Protein AF-A0A0U2LWW2-F1 (afdb_monomer)

Structure (mmCIF, N/CA/C/O backbone):
data_AF-A0A0U2LWW2-F1
#
_entry.id   AF-A0A0U2LWW2-F1
#
loop_
_atom_site.group_PDB
_atom_site.id
_atom_site.type_symbol
_atom_site.label_atom_id
_atom_site.label_alt_id
_atom_site.label_comp_id
_atom_site.label_asym_id
_atom_site.label_entity_id
_atom_site.label_seq_id
_atom_site.pdbx_PDB_ins_code
_atom_site.Cartn_x
_atom_site.Cartn_y
_atom_site.Cartn_z
_atom_site.occupancy
_atom_site.B_iso_or_equiv
_atom_site.auth_seq_id
_atom_site.auth_comp_id
_atom_site.auth_asym_id
_atom_site.auth_atom_id
_atom_site.pdbx_PDB_model_num
ATOM 1 N N . MET A 1 1 ? -57.820 -11.001 51.192 1.00 43.28 1 MET A N 1
ATOM 2 C CA . MET A 1 1 ? -57.832 -10.960 49.710 1.00 43.28 1 MET A CA 1
ATOM 3 C C . MET A 1 1 ? -56.571 -10.245 49.237 1.00 43.28 1 MET A C 1
ATOM 5 O O . MET A 1 1 ? -56.347 -9.109 49.632 1.00 43.28 1 MET A O 1
ATOM 9 N N . LYS A 1 2 ? -55.674 -10.959 48.542 1.00 41.69 2 LYS A N 1
ATOM 10 C CA . LYS A 1 2 ? -54.300 -10.518 48.239 1.00 41.69 2 LYS A CA 1
ATOM 11 C C . LYS A 1 2 ? -54.237 -9.691 46.946 1.00 41.69 2 LYS A C 1
ATOM 13 O O . LYS A 1 2 ? -54.922 -9.988 45.972 1.00 41.69 2 LYS A O 1
ATOM 18 N N . LYS A 1 3 ? -53.399 -8.653 47.000 1.00 42.12 3 LYS A N 1
ATOM 19 C CA . LYS A 1 3 ? -53.146 -7.600 46.007 1.00 42.12 3 LYS A CA 1
ATOM 20 C C . LYS A 1 3 ? -52.800 -8.167 44.619 1.00 42.12 3 LYS A C 1
ATOM 22 O O . LYS A 1 3 ? -51.824 -8.897 44.482 1.00 42.12 3 LYS A O 1
ATOM 27 N N . LYS A 1 4 ? -53.563 -7.776 43.592 1.00 50.44 4 LYS A N 1
ATOM 28 C CA . LYS A 1 4 ? -53.252 -7.974 42.164 1.00 50.44 4 LYS A CA 1
ATOM 29 C C . LYS A 1 4 ? -52.768 -6.652 41.556 1.00 50.44 4 LYS A C 1
ATOM 31 O O . LYS A 1 4 ? -53.529 -5.978 40.879 1.00 50.44 4 LYS A O 1
ATOM 36 N N . THR A 1 5 ? -51.524 -6.262 41.812 1.00 51.91 5 THR A N 1
ATOM 37 C CA . THR A 1 5 ? -50.914 -5.066 41.183 1.00 51.91 5 THR A CA 1
ATOM 38 C C . THR A 1 5 ? -49.432 -5.255 40.839 1.00 51.91 5 THR A C 1
ATOM 40 O O . THR A 1 5 ? -48.720 -4.289 40.604 1.00 51.91 5 THR A O 1
ATOM 43 N N . GLY A 1 6 ? -48.948 -6.501 40.782 1.00 50.78 6 GLY A N 1
ATOM 44 C CA . GLY A 1 6 ? -47.520 -6.793 40.592 1.00 50.78 6 GLY A CA 1
ATOM 45 C C . GLY A 1 6 ? -47.066 -7.097 39.162 1.00 50.78 6 GLY A C 1
ATOM 46 O O . GLY A 1 6 ? -45.867 -7.176 38.939 1.00 50.78 6 GLY A O 1
ATOM 47 N N . PHE A 1 7 ? -47.973 -7.294 38.198 1.00 45.06 7 PHE A N 1
ATOM 48 C CA . PHE A 1 7 ? -47.578 -7.845 36.889 1.00 45.06 7 PHE A CA 1
ATOM 49 C C . PHE A 1 7 ? -47.480 -6.809 35.760 1.00 45.06 7 PHE A C 1
ATOM 51 O O . PHE A 1 7 ? -46.688 -6.986 34.843 1.00 45.06 7 PHE A O 1
ATOM 58 N N . LEU A 1 8 ? -48.213 -5.689 35.837 1.00 46.09 8 LEU A N 1
ATOM 59 C CA . LEU A 1 8 ? -48.190 -4.682 34.766 1.00 46.09 8 LEU A CA 1
ATOM 60 C C . LEU A 1 8 ? -46.949 -3.770 34.807 1.00 46.09 8 LEU A C 1
ATOM 62 O O . LEU A 1 8 ? -46.517 -3.277 33.770 1.00 46.09 8 LEU A O 1
ATOM 66 N N . ALA A 1 9 ? -46.349 -3.566 35.983 1.00 49.31 9 ALA A N 1
ATOM 67 C CA . ALA A 1 9 ? -45.190 -2.683 36.138 1.00 49.31 9 ALA A CA 1
ATOM 68 C C . ALA A 1 9 ? -43.879 -3.300 35.609 1.00 49.31 9 ALA A C 1
ATOM 70 O O . ALA A 1 9 ? -42.976 -2.573 35.204 1.00 49.31 9 ALA A O 1
ATOM 71 N N . VAL A 1 10 ? -43.778 -4.633 35.562 1.00 47.62 10 VAL A N 1
ATOM 72 C CA . VAL A 1 10 ? -42.552 -5.339 35.146 1.00 47.62 10 VAL A CA 1
ATOM 73 C C . VAL A 1 10 ? -42.389 -5.343 33.619 1.00 47.62 10 VAL A C 1
ATOM 75 O O . VAL A 1 10 ? -41.274 -5.210 33.119 1.00 47.62 10 VAL A O 1
ATOM 78 N N . CYS A 1 11 ? -43.488 -5.401 32.858 1.00 47.75 11 CYS A N 1
ATOM 79 C CA . CYS A 1 11 ? -43.426 -5.381 31.393 1.00 47.75 11 CYS A CA 1
ATOM 80 C C . CYS A 1 11 ? -43.050 -4.002 30.826 1.00 47.75 11 CYS A C 1
ATOM 82 O O . CYS A 1 11 ? -42.337 -3.933 29.829 1.00 47.75 11 CYS A O 1
ATOM 84 N N . VAL A 1 12 ? -43.460 -2.903 31.471 1.00 51.16 12 VAL A N 1
ATOM 85 C CA . VAL A 1 12 ? -43.119 -1.546 31.002 1.00 51.16 12 VAL A CA 1
ATOM 86 C C . VAL A 1 12 ? -41.634 -1.237 31.229 1.00 51.16 12 VAL A C 1
ATOM 88 O O . VAL A 1 12 ? -41.000 -0.630 30.372 1.00 51.16 12 VAL A O 1
ATOM 91 N N . ILE A 1 13 ? -41.034 -1.732 32.317 1.00 49.94 13 ILE A N 1
ATOM 92 C CA . ILE A 1 13 ? -39.602 -1.528 32.598 1.00 49.94 13 ILE A CA 1
ATOM 93 C C . ILE A 1 13 ? -38.716 -2.299 31.601 1.00 49.94 13 ILE A C 1
ATOM 95 O O . ILE A 1 13 ? -37.701 -1.769 31.151 1.00 49.94 13 ILE A O 1
ATOM 99 N N . LEU A 1 14 ? -39.118 -3.500 31.171 1.00 47.72 14 LEU A N 1
ATOM 100 C CA . LEU A 1 14 ? -38.361 -4.271 30.172 1.00 47.72 14 LEU A CA 1
ATOM 101 C C . LEU A 1 14 ? -38.426 -3.666 28.760 1.00 47.72 14 LEU A C 1
ATOM 103 O O . LEU A 1 14 ? -37.453 -3.764 28.014 1.00 47.72 14 LEU A O 1
ATOM 107 N N . ILE A 1 15 ? -39.518 -2.982 28.404 1.00 49.38 15 ILE A N 1
ATOM 108 C CA . ILE A 1 15 ? -39.627 -2.284 27.111 1.00 49.38 15 ILE A CA 1
ATOM 109 C C . ILE A 1 15 ? -38.753 -1.016 27.094 1.00 49.38 15 ILE A C 1
ATOM 111 O O . ILE A 1 15 ? -38.144 -0.709 26.071 1.00 49.38 15 ILE A O 1
ATOM 115 N N . VAL A 1 16 ? -38.604 -0.324 28.231 1.00 46.88 16 VAL A N 1
ATOM 116 C CA . VAL A 1 16 ? -37.739 0.868 28.333 1.00 46.88 16 VAL A CA 1
ATOM 117 C C . VAL A 1 16 ? -36.247 0.497 28.336 1.00 46.88 16 VAL A C 1
ATOM 119 O O . VAL A 1 16 ? -35.450 1.196 27.713 1.00 46.88 16 VAL A O 1
ATOM 122 N N . ILE A 1 17 ? -35.858 -0.634 28.938 1.00 45.97 17 ILE A N 1
ATOM 123 C CA . ILE A 1 17 ? -34.469 -1.140 28.883 1.00 45.97 17 ILE A CA 1
ATOM 124 C C . ILE A 1 17 ? -34.134 -1.713 27.491 1.00 45.97 17 ILE A C 1
ATOM 126 O O . ILE A 1 17 ? -33.003 -1.594 27.021 1.00 45.97 17 ILE A O 1
ATOM 130 N N . GLY A 1 18 ? -35.120 -2.270 26.777 1.00 38.09 18 GLY A N 1
ATOM 131 C CA . GLY A 1 18 ? -34.948 -2.725 25.392 1.00 38.09 18 GLY A CA 1
ATOM 132 C C . GLY A 1 18 ? -34.710 -1.592 24.384 1.00 38.09 18 GLY A C 1
ATOM 133 O O . GLY A 1 18 ? -34.158 -1.833 23.313 1.00 38.09 18 GLY A O 1
ATOM 134 N N . TRP A 1 19 ? -35.081 -0.352 24.718 1.00 40.22 19 TRP A N 1
ATOM 135 C CA . TRP A 1 19 ? -34.882 0.819 23.854 1.00 40.22 19 TRP A CA 1
ATOM 136 C C . TRP A 1 19 ? -33.569 1.569 24.099 1.00 40.22 19 TRP A C 1
ATOM 138 O O . TRP A 1 19 ? -33.139 2.320 23.225 1.00 40.22 19 TRP A O 1
ATOM 148 N N . THR A 1 20 ? -32.878 1.350 25.220 1.00 42.56 20 THR A N 1
ATOM 149 C CA . THR A 1 20 ? -31.530 1.912 25.433 1.00 42.56 20 THR A CA 1
ATOM 150 C C . THR A 1 20 ? -30.414 1.058 24.830 1.00 42.56 20 THR A C 1
ATOM 152 O O . THR A 1 20 ? -29.317 1.568 24.623 1.00 42.56 20 THR A O 1
ATOM 155 N N . PHE A 1 21 ? -30.706 -0.174 24.398 1.00 42.06 21 PHE A N 1
ATOM 156 C CA . PHE A 1 21 ? -29.863 -0.940 23.465 1.00 42.06 21 PHE A CA 1
ATOM 157 C C . PHE A 1 21 ? -30.227 -0.682 21.997 1.00 42.06 21 PHE A C 1
ATOM 159 O O . PHE A 1 21 ? -30.047 -1.534 21.124 1.00 42.06 21 PHE A O 1
ATOM 166 N N . ARG A 1 22 ? -30.709 0.531 21.698 1.00 38.75 22 ARG A N 1
ATOM 167 C CA . ARG A 1 22 ? -30.740 1.061 20.338 1.00 38.75 22 ARG A CA 1
ATOM 168 C C . ARG A 1 22 ? -29.298 1.164 19.861 1.00 38.75 22 ARG A C 1
ATOM 170 O O . ARG A 1 22 ? -28.588 2.102 20.207 1.00 38.75 22 ARG A O 1
ATOM 177 N N . THR A 1 23 ? -28.895 0.119 19.142 1.00 42.91 23 THR A N 1
ATOM 178 C CA . THR A 1 23 ? -27.765 0.020 18.221 1.00 42.91 23 THR A CA 1
ATOM 179 C C . THR A 1 23 ? -27.015 1.336 18.121 1.00 42.91 23 THR A C 1
ATOM 181 O O . THR A 1 23 ? -27.438 2.248 17.405 1.00 42.91 23 THR A O 1
ATOM 184 N N . LYS A 1 24 ? -25.907 1.423 18.862 1.00 35.19 24 LYS A N 1
ATOM 185 C CA . LYS A 1 24 ? -24.819 2.342 18.557 1.00 35.19 24 LYS A CA 1
ATOM 186 C C . LYS A 1 24 ? -24.507 2.077 17.088 1.00 35.19 24 LYS A C 1
ATOM 188 O O . LYS A 1 24 ? -23.917 1.052 16.762 1.00 35.19 24 LYS A O 1
ATOM 193 N N . GLY A 1 25 ? -25.059 2.906 16.201 1.00 35.84 25 GLY A N 1
ATOM 194 C CA . GLY A 1 25 ? -24.723 2.860 14.791 1.00 35.84 25 GLY A CA 1
ATOM 195 C C . GLY A 1 25 ? -23.211 2.919 14.743 1.00 35.84 25 GLY A C 1
ATOM 196 O O . GLY A 1 25 ? -22.624 3.751 15.439 1.00 35.84 25 GLY A O 1
ATOM 197 N N . ASN A 1 26 ? -22.602 1.969 14.039 1.00 39.50 26 ASN A N 1
ATOM 198 C CA . ASN A 1 26 ? -21.169 1.926 13.819 1.00 39.50 26 ASN A CA 1
ATOM 199 C C . ASN A 1 26 ? -20.780 3.217 13.091 1.00 39.50 26 ASN A C 1
ATOM 201 O O . ASN A 1 26 ? -20.713 3.254 11.866 1.00 39.50 26 ASN A O 1
ATOM 205 N N . ASN A 1 27 ? -20.578 4.298 13.841 1.00 39.31 27 ASN A N 1
ATOM 206 C CA . ASN A 1 27 ? -19.748 5.396 13.407 1.00 39.31 27 ASN A CA 1
ATOM 207 C C . ASN A 1 27 ? -18.368 4.760 13.312 1.00 39.31 27 ASN A C 1
ATOM 209 O O . ASN A 1 27 ? -17.705 4.542 14.322 1.00 39.31 27 ASN A O 1
ATOM 213 N N . VAL A 1 28 ? -18.017 4.330 12.101 1.00 50.56 28 VAL A N 1
ATOM 214 C CA . VAL A 1 28 ? -16.639 4.040 11.728 1.00 50.56 28 VAL A CA 1
ATOM 215 C C . VAL A 1 28 ? -15.901 5.331 12.041 1.00 50.56 28 VAL A C 1
ATOM 217 O O . VAL A 1 28 ? -16.100 6.321 11.338 1.00 50.56 28 VAL A O 1
ATOM 220 N N . ASP A 1 29 ? -15.178 5.358 13.162 1.00 51.88 29 ASP A N 1
ATOM 221 C CA . ASP A 1 29 ? -14.444 6.535 13.611 1.00 51.88 29 ASP A CA 1
ATOM 222 C C . ASP A 1 29 ? -13.601 7.021 12.434 1.00 51.88 29 ASP A C 1
ATOM 224 O O . ASP A 1 29 ? -12.681 6.339 11.974 1.00 51.88 29 ASP A O 1
ATOM 228 N N . SER A 1 30 ? -13.980 8.167 11.866 1.00 63.09 30 SER A N 1
ATOM 229 C CA . SER A 1 30 ? -13.316 8.686 10.684 1.00 63.09 30 SER A CA 1
ATOM 230 C C . SER A 1 30 ? -11.931 9.152 11.113 1.00 63.09 30 SER A C 1
ATOM 232 O O . SER A 1 30 ? -11.769 10.254 11.639 1.00 63.09 30 SER A O 1
ATOM 234 N N . VAL A 1 31 ? -10.929 8.296 10.927 1.00 73.31 31 VAL A N 1
ATOM 235 C CA . VAL A 1 31 ? -9.528 8.625 11.185 1.00 73.31 31 VAL A CA 1
ATOM 236 C C . VAL A 1 31 ? -9.147 9.889 10.413 1.00 73.31 31 VAL A C 1
ATOM 238 O O . VAL A 1 31 ? -9.675 10.166 9.332 1.00 73.31 31 VAL A O 1
ATOM 241 N N . SER A 1 32 ? -8.269 10.718 10.973 1.00 83.69 32 SER A N 1
ATOM 242 C CA . SER A 1 32 ? -7.889 11.975 10.328 1.00 83.69 32 SER A CA 1
ATOM 243 C C . SER A 1 32 ? -7.130 11.724 9.018 1.00 83.69 32 SER A C 1
ATOM 245 O O . SER A 1 32 ? -6.501 10.684 8.811 1.00 83.69 32 SER A O 1
ATOM 247 N N . LYS A 1 33 ? -7.132 12.716 8.120 1.00 84.00 33 LYS A N 1
ATOM 248 C CA . LYS A 1 33 ? -6.306 12.673 6.900 1.00 84.00 33 LYS A CA 1
ATOM 249 C C . LYS A 1 33 ? -4.812 12.525 7.225 1.00 84.00 33 LYS A C 1
ATOM 251 O O . LYS A 1 33 ? -4.105 11.824 6.509 1.00 84.00 33 LYS A O 1
ATOM 256 N N . SER A 1 34 ? -4.340 13.165 8.299 1.00 88.19 34 SER A N 1
ATOM 257 C CA . SER A 1 34 ? -2.942 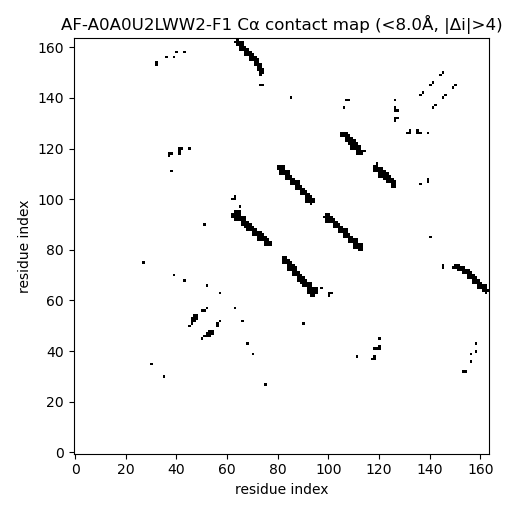13.074 8.736 1.00 88.19 34 SER A CA 1
ATOM 258 C C . SER A 1 34 ? -2.560 11.664 9.174 1.00 88.19 34 SER A C 1
ATOM 260 O O . SER A 1 34 ? -1.464 11.209 8.874 1.00 88.19 34 SER A O 1
ATOM 262 N N . GLU A 1 35 ? -3.465 10.953 9.837 1.00 89.56 35 GLU A N 1
ATOM 263 C CA . GLU A 1 35 ? -3.199 9.603 10.312 1.00 89.56 35 GLU A CA 1
ATOM 264 C C . GLU A 1 35 ? -3.232 8.585 9.162 1.00 89.56 35 GLU A C 1
ATOM 266 O O . GLU A 1 35 ? -2.333 7.756 9.058 1.00 89.56 35 GLU A O 1
ATOM 271 N N . ARG A 1 36 ? -4.158 8.731 8.202 1.00 89.88 36 ARG A N 1
ATOM 272 C CA . ARG A 1 36 ? -4.110 7.949 6.952 1.00 89.88 36 ARG A CA 1
ATOM 273 C C . ARG A 1 36 ? -2.829 8.179 6.154 1.00 89.88 36 ARG A C 1
ATOM 275 O O . ARG A 1 36 ? -2.336 7.249 5.524 1.00 89.88 36 ARG A O 1
ATOM 282 N N . LYS A 1 37 ? -2.270 9.395 6.189 1.00 92.50 37 LYS A N 1
ATOM 283 C CA . LYS A 1 37 ? -0.971 9.670 5.560 1.00 92.50 37 LYS A CA 1
ATOM 284 C C . LYS A 1 37 ? 0.130 8.810 6.181 1.00 92.50 37 LYS A C 1
ATOM 286 O O . LYS A 1 37 ? 0.897 8.232 5.428 1.00 92.50 37 LYS A O 1
ATOM 291 N N . LYS A 1 38 ? 0.144 8.640 7.509 1.00 94.88 38 LYS A N 1
ATOM 292 C CA . LYS A 1 38 ? 1.095 7.737 8.182 1.00 94.88 38 LYS A CA 1
ATOM 293 C C . LYS A 1 38 ? 0.911 6.282 7.752 1.00 94.88 38 LYS A C 1
ATOM 295 O O . LYS A 1 38 ? 1.901 5.601 7.522 1.00 94.88 38 LYS A O 1
ATOM 300 N N . TYR A 1 39 ? -0.333 5.814 7.599 1.00 94.81 39 TYR A N 1
ATOM 301 C CA . TYR A 1 39 ? -0.596 4.472 7.056 1.00 94.81 39 TYR A CA 1
ATOM 302 C C . TYR A 1 39 ? 0.006 4.327 5.657 1.00 94.81 39 TYR A C 1
ATOM 304 O O . TYR A 1 39 ? 0.712 3.363 5.388 1.00 94.81 39 TYR A O 1
ATOM 312 N N . GLY A 1 40 ? -0.236 5.316 4.792 1.00 95.81 40 GLY A N 1
ATOM 313 C CA . GLY A 1 40 ? 0.310 5.346 3.440 1.00 95.81 40 GLY A CA 1
ATOM 314 C C . GLY A 1 40 ? 1.839 5.395 3.400 1.00 95.81 40 GLY A C 1
ATOM 315 O O . GLY A 1 40 ? 2.432 4.673 2.613 1.00 95.81 40 GLY A O 1
ATOM 316 N N . GLU A 1 41 ? 2.484 6.167 4.280 1.00 97.06 41 GLU A N 1
ATOM 317 C CA . GLU A 1 41 ? 3.951 6.211 4.403 1.00 97.06 41 GLU A CA 1
ATOM 318 C C . GLU A 1 41 ? 4.511 4.845 4.824 1.00 97.06 41 GLU A C 1
ATOM 320 O O . GLU A 1 41 ? 5.486 4.365 4.246 1.00 97.06 41 GLU A O 1
ATOM 325 N N . THR A 1 42 ? 3.870 4.181 5.790 1.00 97.88 42 THR A N 1
ATOM 326 C CA . THR A 1 42 ? 4.234 2.820 6.203 1.00 97.88 42 THR A CA 1
ATOM 327 C C . THR A 1 42 ? 4.075 1.815 5.062 1.00 97.88 42 THR A C 1
ATOM 329 O O . THR A 1 42 ? 4.966 0.993 4.861 1.00 97.88 42 THR A O 1
ATOM 332 N N . ILE A 1 43 ? 2.983 1.894 4.298 1.00 97.81 43 ILE A N 1
ATOM 333 C CA . ILE A 1 43 ? 2.734 1.024 3.140 1.00 97.81 43 ILE A CA 1
ATOM 334 C C . ILE A 1 43 ? 3.764 1.277 2.037 1.00 97.81 43 ILE A C 1
ATOM 336 O O . ILE A 1 43 ? 4.367 0.330 1.544 1.00 97.81 43 ILE A O 1
ATOM 340 N N . PHE A 1 44 ? 4.029 2.538 1.691 1.00 97.69 44 PHE A N 1
ATOM 341 C CA . PHE A 1 44 ? 5.002 2.887 0.657 1.00 97.69 44 PHE A CA 1
ATOM 342 C C . PHE A 1 44 ? 6.402 2.373 1.009 1.00 97.69 44 PHE A C 1
ATOM 344 O O . PHE A 1 44 ? 7.065 1.752 0.182 1.00 97.69 44 PHE A O 1
ATOM 351 N N . ASN A 1 45 ? 6.824 2.538 2.266 1.00 97.50 45 ASN A N 1
ATOM 352 C CA . ASN A 1 45 ? 8.098 1.999 2.742 1.00 97.50 45 ASN A CA 1
ATOM 353 C C . ASN A 1 45 ? 8.133 0.466 2.732 1.00 97.50 45 ASN A C 1
ATOM 355 O O . ASN A 1 45 ? 9.153 -0.109 2.364 1.00 97.50 45 ASN A O 1
ATOM 359 N N . TYR A 1 46 ? 7.031 -0.196 3.094 1.00 97.69 46 TYR A N 1
ATOM 360 C CA . TYR A 1 46 ? 6.918 -1.650 2.977 1.0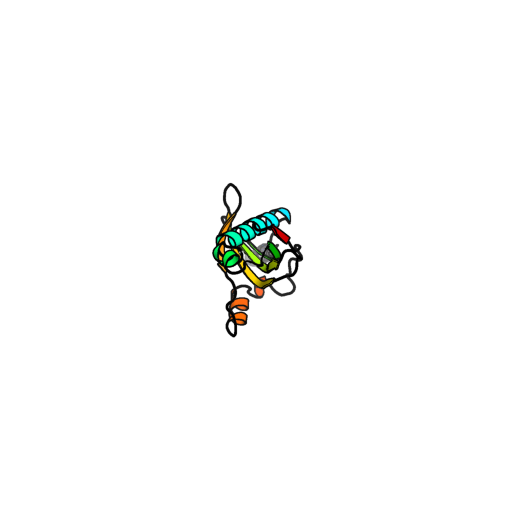0 97.69 46 TYR A CA 1
ATOM 361 C C . TYR A 1 46 ? 7.059 -2.109 1.522 1.00 97.69 46 TYR A C 1
ATOM 363 O O . TYR A 1 46 ? 7.776 -3.065 1.252 1.00 97.69 46 TYR A O 1
ATOM 371 N N . MET A 1 47 ? 6.453 -1.404 0.564 1.00 96.06 47 MET A N 1
ATOM 372 C CA . MET A 1 47 ? 6.553 -1.762 -0.853 1.00 96.06 47 MET A CA 1
ATOM 373 C C . MET A 1 47 ? 7.973 -1.638 -1.407 1.00 96.06 47 MET A C 1
ATOM 375 O O . MET A 1 47 ? 8.396 -2.498 -2.178 1.00 96.06 47 MET A O 1
ATOM 379 N N . LYS A 1 48 ? 8.713 -0.612 -0.970 1.00 96.44 48 LYS A N 1
ATOM 380 C CA . LYS A 1 48 ? 10.141 -0.435 -1.284 1.00 96.44 48 LYS A CA 1
ATOM 381 C C . LYS A 1 48 ? 11.040 -1.500 -0.663 1.00 96.44 48 LYS A C 1
ATOM 383 O O . LYS A 1 48 ? 12.127 -1.742 -1.167 1.00 96.44 48 LYS A O 1
ATOM 388 N N . ALA A 1 49 ? 10.619 -2.110 0.438 1.00 96.44 49 ALA A N 1
ATOM 389 C CA . ALA A 1 49 ? 11.399 -3.148 1.099 1.00 96.44 49 ALA A CA 1
ATOM 390 C C . ALA A 1 49 ? 11.064 -4.554 0.577 1.00 96.44 49 ALA A C 1
ATOM 392 O O . ALA A 1 49 ? 11.966 -5.360 0.384 1.00 96.44 49 ALA A O 1
ATOM 393 N N . GLU A 1 50 ? 9.785 -4.846 0.335 1.00 96.19 50 GLU A N 1
ATOM 394 C CA . GLU A 1 50 ? 9.303 -6.232 0.275 1.00 96.19 50 GLU A CA 1
ATOM 395 C C . GLU A 1 50 ? 8.612 -6.610 -1.043 1.00 96.19 50 GLU A C 1
ATOM 397 O O . GLU A 1 50 ? 8.483 -7.796 -1.328 1.00 96.19 50 GLU A O 1
ATOM 402 N N . THR A 1 51 ? 8.132 -5.651 -1.848 1.00 92.69 51 THR A N 1
ATOM 403 C CA . THR A 1 51 ? 7.274 -5.963 -3.013 1.00 92.69 51 THR A CA 1
ATOM 404 C C . THR A 1 51 ? 7.637 -5.134 -4.255 1.00 92.69 51 THR A C 1
ATOM 406 O O . THR A 1 51 ? 8.758 -5.211 -4.740 1.00 92.69 51 THR A O 1
ATOM 409 N N . TYR A 1 52 ? 6.703 -4.337 -4.776 1.00 91.69 52 TYR A N 1
ATOM 410 C CA . TYR A 1 52 ? 6.722 -3.696 -6.097 1.00 91.69 52 TYR A CA 1
ATOM 411 C C . TYR A 1 52 ? 7.903 -2.761 -6.363 1.00 91.69 52 TYR A C 1
ATOM 413 O O . TYR A 1 52 ? 8.200 -2.459 -7.515 1.00 91.69 52 TYR A O 1
ATOM 421 N N . PHE A 1 53 ? 8.528 -2.242 -5.310 1.00 93.44 53 PHE A N 1
ATOM 422 C CA . PHE A 1 53 ? 9.619 -1.276 -5.410 1.00 93.44 53 PHE A CA 1
ATOM 423 C C . PHE A 1 53 ? 10.880 -1.771 -4.697 1.00 93.44 53 PHE A C 1
ATOM 425 O O . PHE A 1 53 ? 11.733 -0.962 -4.336 1.00 93.44 53 PHE A O 1
ATOM 432 N N . ASN A 1 54 ? 10.977 -3.079 -4.442 1.00 94.50 54 ASN A N 1
ATOM 433 C CA . ASN A 1 54 ? 12.178 -3.671 -3.869 1.00 94.50 54 ASN A CA 1
ATOM 434 C C . ASN A 1 54 ? 13.339 -3.668 -4.875 1.00 94.50 54 ASN A C 1
ATOM 436 O O . ASN A 1 54 ? 13.149 -3.469 -6.077 1.00 94.50 54 ASN A O 1
ATOM 440 N N . SER A 1 55 ? 14.557 -3.883 -4.375 1.00 93.81 55 SER A N 1
ATOM 441 C CA . SER A 1 55 ? 15.767 -3.823 -5.201 1.00 93.81 55 SER A CA 1
ATOM 442 C C . SER A 1 55 ? 15.717 -4.795 -6.378 1.00 93.81 55 SER A C 1
ATOM 444 O O . SER A 1 55 ? 16.050 -4.403 -7.485 1.00 93.81 55 SER A O 1
ATOM 446 N N . GLU A 1 56 ? 15.231 -6.021 -6.171 1.00 94.44 56 GLU A N 1
ATOM 447 C CA . GLU A 1 56 ? 15.120 -7.030 -7.232 1.00 94.44 56 GLU A CA 1
ATOM 448 C C . GLU A 1 56 ? 14.194 -6.573 -8.371 1.00 94.44 56 GLU A C 1
ATOM 450 O O . GLU A 1 56 ? 14.555 -6.659 -9.544 1.00 94.44 56 GLU A O 1
ATOM 455 N N . THR A 1 57 ? 13.022 -6.024 -8.038 1.00 92.81 57 THR A N 1
ATOM 456 C CA . THR A 1 57 ? 12.058 -5.530 -9.034 1.00 92.81 57 THR A CA 1
ATOM 457 C C . THR A 1 57 ? 12.620 -4.342 -9.812 1.00 92.81 57 THR A C 1
ATOM 459 O O . THR A 1 57 ? 12.431 -4.246 -11.028 1.00 92.81 57 THR A O 1
ATOM 462 N N . LEU A 1 58 ? 13.327 -3.441 -9.125 1.00 93.62 58 LEU A N 1
ATOM 463 C CA . LEU A 1 58 ? 13.927 -2.257 -9.739 1.00 93.62 58 LEU A CA 1
ATOM 464 C C . LEU A 1 58 ? 15.149 -2.602 -10.598 1.00 93.62 58 LEU A C 1
ATOM 466 O O . LEU A 1 58 ? 15.299 -2.055 -11.686 1.00 93.62 58 LEU A O 1
ATOM 470 N N . GLU A 1 59 ? 15.979 -3.553 -10.169 1.00 94.38 59 GLU A N 1
ATOM 471 C CA . GLU A 1 59 ? 17.092 -4.084 -10.966 1.00 94.38 59 GLU A CA 1
ATOM 472 C C . GLU A 1 59 ? 16.594 -4.776 -12.242 1.00 94.38 59 GLU A C 1
ATOM 474 O O . GLU A 1 59 ? 17.208 -4.639 -13.302 1.00 94.38 59 GLU A O 1
ATOM 479 N N . ALA A 1 60 ? 15.453 -5.467 -12.166 1.00 94.62 60 ALA A N 1
ATOM 480 C CA . ALA A 1 60 ? 14.795 -6.068 -13.324 1.00 94.62 60 ALA A CA 1
ATOM 481 C C . ALA A 1 60 ? 14.124 -5.042 -14.261 1.00 94.62 60 ALA A C 1
ATOM 483 O O . ALA A 1 60 ? 13.782 -5.400 -15.389 1.00 94.62 60 ALA A O 1
ATOM 484 N N . SER A 1 61 ? 13.956 -3.789 -13.820 1.00 93.69 61 SER A N 1
ATOM 485 C CA . SER A 1 61 ? 13.249 -2.719 -14.544 1.00 93.69 61 SER A CA 1
ATOM 486 C C . SER A 1 61 ? 14.107 -1.440 -14.643 1.00 93.69 61 SER A C 1
ATOM 488 O O . SER A 1 61 ? 13.728 -0.391 -14.110 1.00 93.69 61 SER A O 1
ATOM 490 N N . PRO A 1 62 ? 15.286 -1.486 -15.299 1.00 93.88 62 PRO A N 1
ATOM 491 C CA . PRO A 1 62 ? 16.279 -0.401 -15.286 1.00 93.88 62 PRO A CA 1
ATOM 492 C C . PRO A 1 62 ? 15.790 0.932 -15.884 1.00 93.88 62 PRO A C 1
ATOM 494 O O . PRO A 1 62 ? 16.383 1.993 -15.639 1.00 93.88 62 PRO A O 1
ATOM 497 N N . GLU A 1 63 ? 14.726 0.895 -16.685 1.00 95.06 63 GLU A N 1
ATOM 498 C CA . GLU A 1 63 ? 14.041 2.056 -17.245 1.00 95.06 63 GLU A CA 1
ATOM 499 C C . GLU A 1 63 ? 13.275 2.880 -16.202 1.00 95.06 63 GLU A C 1
ATOM 501 O O . GLU A 1 63 ? 12.981 4.051 -16.454 1.00 95.06 63 GLU A O 1
ATOM 506 N N . VAL A 1 64 ? 12.956 2.303 -15.039 1.00 96.69 64 VAL A N 1
ATOM 507 C CA . VAL A 1 64 ? 12.233 2.991 -13.969 1.00 96.69 64 VAL A CA 1
ATOM 508 C C . VAL A 1 64 ? 13.188 3.939 -13.243 1.00 96.69 64 VAL A C 1
ATOM 510 O O . VAL A 1 64 ? 14.160 3.516 -12.627 1.00 96.69 64 VAL A O 1
ATOM 513 N N . LYS A 1 65 ? 12.885 5.240 -13.281 1.00 96.50 65 LYS A N 1
ATOM 514 C CA . LYS A 1 65 ? 13.620 6.311 -12.578 1.00 96.50 65 LYS A CA 1
ATOM 515 C C . LYS A 1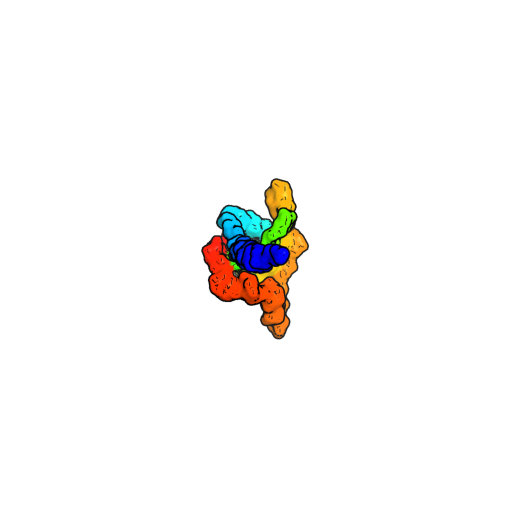 65 ? 12.804 7.005 -11.494 1.00 96.50 65 LYS A C 1
ATOM 517 O O . LYS A 1 65 ? 13.343 7.758 -10.689 1.00 96.50 65 LYS A O 1
ATOM 522 N N . LYS A 1 66 ? 11.493 6.770 -11.465 1.00 97.25 66 LYS A N 1
ATOM 523 C CA . LYS A 1 66 ? 10.578 7.336 -10.473 1.00 97.25 66 LYS A CA 1
ATOM 524 C C . LYS A 1 66 ? 9.498 6.330 -10.132 1.00 97.25 66 LYS A C 1
ATOM 526 O O . LYS A 1 66 ? 8.911 5.749 -11.037 1.00 97.25 66 LYS A O 1
ATOM 531 N N . ILE A 1 67 ? 9.203 6.164 -8.852 1.00 97.38 67 ILE A N 1
ATOM 532 C CA . ILE A 1 67 ? 8.101 5.329 -8.368 1.00 97.38 67 ILE A CA 1
ATOM 533 C C . ILE A 1 67 ? 7.007 6.191 -7.773 1.00 97.38 67 ILE A C 1
ATOM 535 O O . ILE A 1 67 ? 7.269 7.242 -7.190 1.00 97.38 67 ILE A O 1
ATOM 539 N N . LYS A 1 68 ? 5.768 5.742 -7.944 1.00 96.88 68 LYS A N 1
ATOM 540 C CA . LYS A 1 68 ? 4.557 6.434 -7.520 1.00 96.88 68 LYS A CA 1
ATOM 541 C C . LYS A 1 68 ? 3.600 5.446 -6.873 1.00 96.88 68 LYS A C 1
ATOM 543 O O . LYS A 1 68 ? 3.360 4.365 -7.408 1.00 96.88 68 LYS A O 1
ATOM 548 N N . LEU A 1 69 ? 3.011 5.853 -5.756 1.00 97.12 69 LEU A N 1
ATOM 549 C CA . LEU A 1 69 ? 1.937 5.131 -5.090 1.00 97.12 69 LEU A CA 1
ATOM 550 C C . LEU A 1 69 ? 0.749 6.065 -4.876 1.00 97.12 69 LEU A C 1
ATOM 552 O O . LEU A 1 69 ? 0.850 7.075 -4.178 1.00 97.12 69 LEU A O 1
ATOM 556 N N . LEU A 1 70 ? -0.389 5.700 -5.452 1.00 95.81 70 LEU A N 1
ATOM 557 C CA . LEU A 1 70 ? -1.677 6.341 -5.223 1.00 95.81 70 LEU A CA 1
ATOM 558 C C . LEU A 1 70 ? -2.540 5.414 -4.361 1.00 95.81 70 LEU A C 1
ATOM 560 O O . LEU A 1 70 ? -2.705 4.250 -4.709 1.00 95.81 70 LEU A O 1
ATOM 564 N N . ILE A 1 71 ? -3.103 5.910 -3.261 1.00 94.31 71 ILE A N 1
ATOM 565 C CA . ILE A 1 71 ? -3.930 5.124 -2.336 1.00 94.31 71 ILE A CA 1
ATOM 566 C C . ILE A 1 71 ? -5.309 5.759 -2.188 1.00 94.31 71 ILE A C 1
ATOM 568 O O . ILE A 1 71 ? -5.429 6.903 -1.738 1.00 94.31 71 ILE A O 1
ATOM 572 N N . ASP A 1 72 ? -6.345 4.969 -2.455 1.00 90.25 72 ASP A N 1
ATOM 573 C CA . ASP A 1 72 ? -7.738 5.286 -2.161 1.00 90.25 72 ASP A CA 1
ATOM 574 C C . ASP A 1 72 ? -8.244 4.418 -1.005 1.00 90.25 72 ASP A C 1
ATOM 576 O O . ASP A 1 72 ? -8.508 3.228 -1.167 1.00 90.25 72 ASP A O 1
ATOM 580 N N . PHE A 1 73 ? -8.405 5.012 0.178 1.00 87.38 73 PHE A N 1
ATOM 581 C CA . PHE A 1 73 ? -8.901 4.297 1.357 1.00 87.38 73 PHE A CA 1
ATOM 582 C C . PHE A 1 73 ? -10.413 4.079 1.288 1.00 87.38 73 PHE A C 1
ATOM 584 O O . PHE A 1 73 ? -11.189 5.034 1.207 1.00 87.38 73 PHE A O 1
ATOM 591 N N . TYR A 1 74 ? -10.828 2.821 1.398 1.00 83.94 74 TYR A N 1
ATOM 592 C CA . TYR A 1 74 ? -12.230 2.401 1.409 1.00 83.94 74 TYR A CA 1
ATOM 593 C C . TYR A 1 74 ? -12.770 2.250 2.825 1.00 83.94 74 TYR A C 1
ATOM 595 O O . TYR A 1 74 ? -13.930 2.563 3.082 1.00 83.94 74 TYR A O 1
ATOM 603 N N . GLY A 1 75 ? -11.919 1.839 3.760 1.00 82.56 75 GLY A N 1
ATOM 604 C CA . GLY A 1 75 ? -12.253 1.823 5.173 1.00 82.56 75 GLY A CA 1
ATOM 605 C C . GLY A 1 75 ? -11.177 1.159 6.009 1.00 82.56 75 GLY A C 1
ATOM 606 O O . GLY A 1 75 ? -10.064 0.907 5.547 1.00 82.56 75 GLY A O 1
ATOM 607 N N . GLN A 1 76 ? -11.515 0.910 7.266 1.00 87.38 76 GLN A N 1
ATOM 608 C CA . GLN A 1 76 ? -10.600 0.327 8.228 1.00 87.38 76 GLN A CA 1
ATOM 609 C C . GLN A 1 76 ? -11.347 -0.382 9.352 1.00 87.38 76 GLN A C 1
ATOM 611 O O . GLN A 1 76 ? -12.443 0.032 9.727 1.00 87.38 76 GLN A O 1
ATOM 616 N N . ASP A 1 77 ? -10.699 -1.387 9.924 1.00 87.44 77 ASP A N 1
ATOM 617 C CA . ASP A 1 77 ? -11.060 -1.992 11.199 1.00 87.44 77 ASP A CA 1
ATOM 618 C C . ASP A 1 77 ? -9.957 -1.660 12.210 1.00 87.44 77 ASP A C 1
ATOM 620 O O . ASP A 1 77 ? -8.778 -1.920 11.965 1.00 87.44 77 ASP A O 1
ATOM 624 N N . VAL A 1 78 ? -10.329 -1.054 13.338 1.00 87.69 78 VAL A N 1
ATOM 625 C CA . VAL A 1 78 ? -9.387 -0.687 14.403 1.00 87.69 78 VAL A CA 1
ATOM 626 C C . VAL A 1 78 ? -9.501 -1.694 15.532 1.00 87.69 78 VAL A C 1
ATOM 628 O O . VAL A 1 78 ? -10.572 -1.848 16.117 1.00 87.69 78 VAL A O 1
ATOM 631 N N . ASP A 1 79 ? -8.382 -2.319 15.867 1.00 89.56 79 ASP A N 1
ATOM 632 C CA . ASP A 1 79 ? -8.211 -3.080 17.095 1.00 89.56 79 ASP A CA 1
ATOM 633 C C . ASP A 1 79 ? -7.324 -2.286 18.075 1.00 89.56 79 ASP A C 1
ATOM 635 O O . ASP A 1 79 ? -6.805 -1.196 17.777 1.00 89.56 79 ASP A O 1
ATOM 639 N N . LYS A 1 80 ? -7.158 -2.816 19.286 1.00 89.38 80 LYS A N 1
ATOM 640 C CA . LYS A 1 80 ? -6.345 -2.230 20.348 1.00 89.38 80 LYS A CA 1
ATOM 641 C C . LYS A 1 80 ? -4.929 -1.932 19.849 1.00 89.38 80 LYS A C 1
ATOM 643 O O . LYS A 1 80 ? -4.512 -0.770 19.872 1.00 89.38 80 LYS A O 1
ATOM 648 N N . ASP A 1 81 ? -4.267 -2.943 19.294 1.00 95.31 81 ASP A N 1
ATOM 649 C CA . ASP A 1 81 ? -2.840 -2.896 18.951 1.00 95.31 81 ASP A CA 1
ATOM 650 C C . ASP A 1 81 ? -2.577 -2.874 17.434 1.00 95.31 81 ASP A C 1
ATOM 652 O O . ASP A 1 81 ? -1.444 -2.673 17.002 1.00 95.31 81 ASP A O 1
ATOM 656 N N . SER A 1 82 ? -3.616 -3.006 16.604 1.00 96.38 82 SER A N 1
ATOM 657 C CA . SER A 1 82 ? -3.482 -2.996 15.146 1.00 96.38 82 SER A CA 1
ATOM 658 C C . SER A 1 82 ? -4.618 -2.251 14.447 1.00 96.38 82 SER A C 1
ATOM 660 O O . SER A 1 82 ? -5.669 -1.981 15.031 1.00 96.38 82 SER A O 1
ATOM 662 N N . ILE A 1 83 ? -4.394 -1.878 13.190 1.00 93.88 83 ILE A N 1
ATOM 663 C CA . ILE A 1 83 ? -5.415 -1.358 12.280 1.00 93.88 83 ILE A CA 1
ATOM 664 C C . ILE A 1 83 ? -5.325 -2.150 10.983 1.00 93.88 83 ILE A C 1
ATOM 666 O O . ILE A 1 83 ? -4.258 -2.229 10.382 1.00 93.88 83 ILE A O 1
ATOM 670 N N . THR A 1 84 ? -6.448 -2.690 10.528 1.00 93.94 84 THR A N 1
ATOM 671 C CA . THR A 1 84 ? -6.566 -3.232 9.173 1.00 93.94 84 THR A CA 1
ATOM 672 C C . THR A 1 84 ? -7.157 -2.163 8.273 1.00 93.94 84 THR A C 1
ATOM 674 O O . THR A 1 84 ? -8.222 -1.630 8.579 1.00 93.94 84 THR A O 1
ATOM 677 N N . VAL A 1 85 ? -6.469 -1.826 7.189 1.00 92.38 85 VAL A N 1
ATOM 678 C CA . VAL A 1 85 ? -6.923 -0.857 6.191 1.00 92.38 85 VAL A CA 1
ATOM 679 C C . VAL A 1 85 ? -7.287 -1.568 4.898 1.00 92.38 85 VAL A C 1
ATOM 681 O O . VAL A 1 85 ? -6.600 -2.484 4.451 1.00 92.38 85 VAL A O 1
ATOM 684 N N . TYR A 1 86 ? -8.379 -1.105 4.309 1.00 91.25 86 TYR A N 1
ATOM 685 C CA . TYR A 1 86 ? -8.950 -1.604 3.070 1.00 91.25 86 TYR A CA 1
ATOM 686 C C . TYR A 1 86 ? -8.854 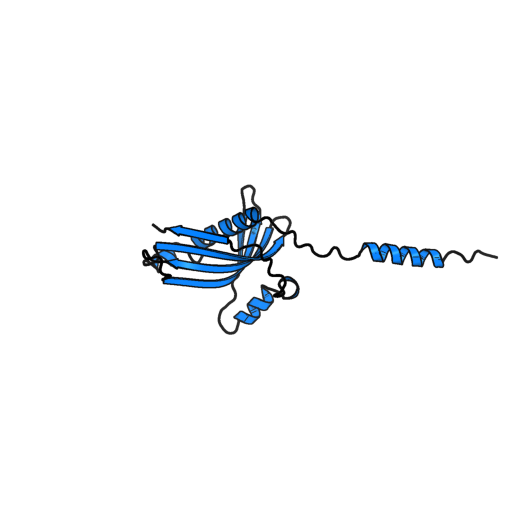-0.473 2.063 1.00 91.25 86 TYR A C 1
ATOM 688 O O . TYR A 1 86 ? -9.384 0.619 2.305 1.00 91.25 86 TYR A O 1
ATOM 696 N N . LEU A 1 87 ? -8.148 -0.702 0.967 1.00 91.81 87 LEU A N 1
ATOM 697 C CA . LEU A 1 87 ? -7.823 0.350 0.017 1.00 91.81 87 LEU A CA 1
ATOM 698 C C . LEU A 1 87 ? -7.725 -0.197 -1.397 1.00 91.81 87 LEU A C 1
ATOM 700 O O . LEU A 1 87 ? -7.644 -1.402 -1.609 1.00 91.81 87 LEU A O 1
ATOM 704 N N . ASN A 1 88 ? -7.711 0.712 -2.357 1.00 92.00 88 ASN A N 1
ATOM 705 C CA . ASN A 1 88 ? -7.201 0.440 -3.686 1.00 92.00 88 ASN A CA 1
ATOM 706 C C . ASN A 1 88 ? -5.902 1.198 -3.872 1.00 92.00 88 ASN A C 1
ATOM 708 O O . ASN A 1 88 ? -5.823 2.376 -3.515 1.00 92.00 88 ASN A O 1
ATOM 712 N N . GLN A 1 89 ? -4.899 0.519 -4.411 1.00 94.38 89 GLN A N 1
ATOM 713 C CA . GLN A 1 89 ? -3.611 1.122 -4.699 1.00 94.38 89 GLN A CA 1
ATOM 714 C C . GLN A 1 89 ? -3.357 1.148 -6.199 1.00 94.38 89 GLN A C 1
ATOM 716 O O . GLN A 1 89 ? -3.704 0.214 -6.915 1.00 94.38 89 GLN A O 1
ATOM 721 N N . THR A 1 90 ? -2.765 2.241 -6.668 1.00 95.75 90 THR A N 1
ATOM 722 C CA . THR A 1 90 ? -2.145 2.330 -7.990 1.00 95.75 90 THR A CA 1
ATOM 723 C C . THR A 1 90 ? -0.653 2.466 -7.791 1.00 95.75 90 THR A C 1
ATOM 725 O O . THR A 1 90 ? -0.189 3.420 -7.166 1.00 95.75 90 THR A O 1
ATOM 728 N N . VAL A 1 91 ? 0.071 1.497 -8.315 1.00 95.75 91 VAL A N 1
ATOM 729 C CA . VAL A 1 91 ? 1.521 1.403 -8.271 1.00 95.75 91 VAL A CA 1
ATOM 730 C C . VAL A 1 91 ? 2.018 1.754 -9.662 1.00 95.75 91 VAL A C 1
ATOM 732 O O . VAL A 1 91 ? 1.539 1.153 -10.621 1.00 95.75 91 VAL A O 1
ATOM 735 N N . SER A 1 92 ? 2.951 2.695 -9.786 1.00 96.56 92 SER A N 1
ATOM 736 C CA . SER A 1 92 ? 3.545 3.036 -11.083 1.00 96.56 92 SER A CA 1
ATOM 737 C C . SER A 1 92 ? 5.049 3.251 -10.970 1.00 96.56 92 SER A C 1
ATOM 739 O O . SER A 1 92 ? 5.524 3.888 -10.031 1.00 96.56 92 SER A O 1
ATOM 741 N N . GLY A 1 93 ? 5.784 2.754 -11.958 1.00 96.69 93 GLY A N 1
ATOM 742 C CA . GLY A 1 93 ? 7.169 3.103 -12.241 1.00 96.69 93 GLY A CA 1
ATOM 743 C C . GLY A 1 93 ? 7.228 3.908 -13.537 1.00 96.69 93 GLY A C 1
ATOM 744 O O . GLY A 1 93 ? 6.653 3.504 -14.549 1.00 96.69 93 GLY A O 1
ATOM 745 N N . CYS A 1 94 ? 7.905 5.052 -13.510 1.00 96.88 94 CYS A N 1
ATOM 746 C CA . CYS A 1 94 ? 8.038 5.961 -14.641 1.00 96.88 94 CYS A CA 1
ATOM 747 C C . CYS A 1 94 ? 9.496 6.081 -15.088 1.00 96.88 94 CYS A C 1
ATOM 749 O O . CYS A 1 94 ? 10.406 6.063 -14.257 1.00 96.88 94 CYS A O 1
ATOM 751 N N . ASN A 1 95 ? 9.707 6.294 -16.385 1.00 96.06 95 ASN A N 1
ATOM 752 C CA . ASN A 1 95 ? 11.014 6.663 -16.933 1.00 96.06 95 ASN A CA 1
ATOM 753 C C . ASN A 1 95 ? 11.348 8.154 -16.706 1.00 96.06 95 ASN A C 1
ATOM 755 O O . ASN A 1 95 ? 10.556 8.906 -16.134 1.00 96.06 95 ASN A O 1
ATOM 759 N N . GLU A 1 96 ? 12.511 8.606 -17.190 1.00 93.19 96 GLU A N 1
ATOM 760 C CA . GLU A 1 96 ? 12.974 10.006 -17.076 1.00 93.19 96 GLU A CA 1
ATOM 761 C C . GLU A 1 96 ? 12.009 11.025 -17.695 1.00 93.19 96 GLU A C 1
ATOM 763 O O . GLU A 1 96 ? 11.883 12.148 -17.213 1.00 93.19 96 GLU A O 1
ATOM 768 N N . SER A 1 97 ? 11.292 10.628 -18.750 1.00 93.50 97 SER A N 1
ATOM 769 C CA . SER A 1 97 ? 10.289 11.473 -19.410 1.00 93.50 97 SER A CA 1
ATOM 770 C C . SER A 1 97 ? 8.962 11.530 -18.640 1.00 93.50 97 SER A C 1
ATOM 772 O O . SER A 1 97 ? 8.028 12.204 -19.071 1.00 93.50 97 SER A O 1
ATOM 774 N N . GLY A 1 98 ? 8.855 10.812 -17.517 1.00 90.50 98 GLY A N 1
ATOM 775 C CA . GLY A 1 98 ? 7.645 10.713 -16.709 1.00 90.50 98 GLY A CA 1
ATOM 776 C C . GLY A 1 98 ? 6.572 9.800 -17.301 1.00 90.50 98 GLY A C 1
ATOM 777 O O . GLY A 1 98 ? 5.442 9.830 -16.816 1.00 90.50 98 GLY A O 1
ATOM 778 N N . GLN A 1 99 ? 6.901 9.006 -18.326 1.00 94.25 99 GLN A N 1
ATOM 779 C CA . GLN A 1 99 ? 5.985 8.017 -18.893 1.00 94.25 99 GLN A CA 1
ATOM 780 C C . GLN A 1 99 ? 5.962 6.771 -18.015 1.00 94.25 99 GLN A C 1
ATOM 782 O O . GLN A 1 99 ? 7.021 6.287 -17.613 1.00 94.25 99 GLN A O 1
ATOM 787 N N . ASP A 1 100 ? 4.767 6.248 -17.751 1.00 94.00 100 ASP A N 1
ATOM 788 C CA . ASP A 1 100 ? 4.597 4.985 -17.040 1.00 94.00 100 ASP A CA 1
ATOM 789 C C . ASP A 1 100 ? 5.141 3.834 -17.900 1.00 94.00 100 ASP A C 1
ATOM 791 O O . ASP A 1 100 ? 4.731 3.644 -19.046 1.00 94.00 100 ASP A O 1
ATOM 795 N N . VAL A 1 101 ? 6.085 3.086 -17.337 1.00 94.44 101 VAL A N 1
ATOM 796 C CA . VAL A 1 101 ? 6.729 1.905 -17.944 1.00 94.44 101 VAL A CA 1
ATOM 797 C C . VAL A 1 101 ? 6.426 0.629 -17.158 1.00 94.44 101 VAL A C 1
ATOM 799 O O . VAL A 1 101 ? 6.538 -0.474 -17.677 1.00 94.44 101 VAL A O 1
ATOM 802 N N . TYR A 1 102 ? 5.966 0.795 -15.922 1.00 89.69 102 TYR A N 1
ATOM 803 C CA . TYR A 1 102 ? 5.528 -0.256 -15.023 1.00 89.69 102 TYR A CA 1
ATOM 804 C C . TYR A 1 102 ? 4.294 0.236 -14.277 1.00 89.69 102 TYR A C 1
ATOM 806 O O . TYR A 1 102 ? 4.244 1.399 -13.871 1.00 89.69 102 TYR A O 1
ATOM 814 N N . GLY A 1 103 ? 3.309 -0.628 -14.052 1.00 90.19 103 GLY A N 1
ATOM 815 C CA . GLY A 1 103 ? 2.248 -0.279 -13.126 1.00 90.19 103 GLY A CA 1
ATOM 816 C C . GLY A 1 103 ? 1.139 -1.301 -12.994 1.00 90.19 103 GLY A C 1
ATOM 817 O O . GLY A 1 103 ? 0.987 -2.208 -13.810 1.00 90.19 103 GLY A O 1
ATOM 818 N N . SER A 1 104 ? 0.366 -1.138 -11.928 1.00 91.50 104 SER A N 1
ATOM 819 C CA . SER A 1 104 ? -0.778 -1.980 -11.608 1.00 91.50 104 SER A CA 1
ATOM 820 C C . SER A 1 104 ? -1.767 -1.224 -10.714 1.00 91.50 104 SER A C 1
ATOM 822 O O . SER A 1 104 ? -1.396 -0.290 -10.000 1.00 91.50 104 SER A O 1
ATOM 824 N N . ASN A 1 105 ? -3.047 -1.593 -10.780 1.00 92.94 105 ASN A N 1
ATOM 825 C CA . ASN A 1 105 ? -4.121 -1.000 -9.986 1.00 92.94 105 ASN A CA 1
ATOM 826 C C . ASN A 1 105 ? -5.035 -2.103 -9.460 1.00 92.94 105 ASN A C 1
ATOM 828 O O . ASN A 1 105 ? -5.654 -2.817 -10.250 1.00 92.94 105 ASN A O 1
ATOM 832 N N . PHE A 1 106 ? -5.098 -2.248 -8.140 1.00 91.00 106 PHE A N 1
ATOM 833 C CA . PHE A 1 106 ? -5.850 -3.328 -7.520 1.00 91.00 106 PHE A CA 1
ATOM 834 C C . PHE A 1 106 ? -6.212 -3.010 -6.063 1.00 91.00 106 PHE A C 1
ATOM 836 O O . PHE A 1 106 ? -5.539 -2.221 -5.382 1.00 91.00 106 PHE A O 1
ATOM 843 N N . PRO A 1 107 ? -7.302 -3.618 -5.569 1.00 92.94 107 PRO A N 1
ATOM 844 C CA . PRO A 1 107 ? -7.693 -3.531 -4.176 1.00 92.94 107 PRO A CA 1
ATOM 845 C C . PRO A 1 107 ? -6.786 -4.407 -3.311 1.00 92.94 107 PRO A C 1
ATOM 847 O O . PRO A 1 107 ? -6.384 -5.495 -3.710 1.00 92.94 107 PRO A O 1
ATOM 850 N N . VAL A 1 108 ? -6.492 -3.937 -2.106 1.00 95.25 108 VAL A N 1
ATOM 851 C CA . VAL A 1 108 ? -5.533 -4.558 -1.195 1.00 95.25 108 VAL A CA 1
ATOM 852 C C . VAL A 1 108 ? -5.953 -4.370 0.256 1.00 95.25 108 VAL A C 1
ATOM 854 O O . VAL A 1 108 ? -6.604 -3.381 0.621 1.00 95.25 108 VAL A O 1
ATOM 857 N N . VAL A 1 109 ? -5.547 -5.327 1.087 1.00 95.69 109 VAL A N 1
ATOM 858 C CA . VAL A 1 109 ? -5.707 -5.268 2.539 1.00 95.69 109 VAL A CA 1
ATOM 859 C C . VAL A 1 109 ? -4.331 -5.251 3.198 1.00 95.69 109 VAL A C 1
ATOM 861 O O . VAL A 1 109 ? -3.480 -6.092 2.918 1.00 95.69 109 VAL A O 1
ATOM 864 N N . TYR A 1 110 ? -4.128 -4.300 4.109 1.00 97.50 110 TYR A N 1
ATOM 865 C CA . TYR A 1 110 ? -2.965 -4.279 4.996 1.00 97.50 110 TYR A CA 1
ATOM 866 C C . TYR A 1 110 ? -3.413 -4.333 6.447 1.00 97.50 110 TYR A C 1
ATOM 868 O O . TYR A 1 110 ? -4.335 -3.613 6.830 1.00 97.50 110 TYR A O 1
ATOM 876 N N . THR A 1 111 ? -2.694 -5.082 7.281 1.00 97.75 111 THR A N 1
ATOM 877 C CA . THR A 1 111 ? -2.772 -4.932 8.739 1.00 97.75 111 THR A CA 1
ATOM 878 C C . THR A 1 111 ? -1.497 -4.287 9.252 1.00 97.75 111 THR A C 1
ATOM 880 O O . THR A 1 111 ? -0.384 -4.764 9.016 1.00 97.75 111 THR A O 1
ATOM 883 N N . LEU A 1 112 ? -1.683 -3.182 9.965 1.00 98.12 112 LEU A N 1
ATOM 884 C CA . LEU A 1 112 ? -0.644 -2.346 10.534 1.00 98.12 112 LEU A CA 1
ATOM 885 C C . LEU A 1 112 ? -0.630 -2.518 12.052 1.00 98.12 112 LEU A C 1
ATOM 887 O O . LEU A 1 112 ? -1.622 -2.233 12.720 1.00 98.12 112 LEU A O 1
ATOM 891 N N . GLU A 1 113 ? 0.494 -2.947 12.608 1.00 97.94 113 GLU A N 1
ATOM 892 C CA . GLU A 1 113 ? 0.733 -2.965 14.050 1.00 97.94 113 GLU A CA 1
ATOM 893 C C . GLU A 1 113 ? 1.129 -1.565 14.531 1.00 97.94 113 GLU A C 1
ATOM 895 O O . GLU A 1 113 ? 1.997 -0.917 13.936 1.00 97.94 113 GLU A O 1
ATOM 900 N N . LYS A 1 114 ? 0.509 -1.097 15.619 1.00 95.94 114 LYS A N 1
ATOM 901 C CA . LYS A 1 114 ? 0.884 0.151 16.294 1.00 95.94 114 LYS A CA 1
ATOM 902 C C . LYS A 1 114 ? 2.203 -0.037 17.033 1.00 95.94 114 LYS A C 1
ATOM 904 O O . LYS A 1 114 ? 2.347 -0.927 17.865 1.00 95.94 114 LYS A O 1
ATOM 909 N N . GLN A 1 115 ? 3.135 0.876 16.809 1.00 94.69 115 GLN A N 1
ATOM 910 C CA . GLN A 1 115 ? 4.408 0.940 17.517 1.00 94.69 115 GLN A CA 1
ATOM 911 C C . GLN A 1 115 ? 4.591 2.309 18.172 1.00 94.69 115 GLN A C 1
ATOM 913 O O . GLN A 1 115 ? 3.903 3.275 17.848 1.00 94.69 115 GLN A O 1
ATOM 918 N N . LYS A 1 116 ? 5.566 2.423 19.086 1.00 90.88 116 LYS A N 1
ATOM 919 C CA . LYS A 1 116 ? 5.854 3.690 19.788 1.00 90.88 116 LYS A CA 1
ATOM 920 C C . LYS A 1 116 ? 6.121 4.862 18.832 1.00 90.88 116 LYS A C 1
ATOM 922 O O . LYS A 1 116 ? 5.793 5.992 19.172 1.00 90.88 116 LYS A O 1
ATOM 927 N N . ALA A 1 117 ? 6.722 4.589 17.672 1.00 88.88 117 ALA A N 1
ATOM 928 C CA . ALA A 1 117 ? 7.149 5.595 16.700 1.00 88.88 117 ALA A CA 1
ATOM 929 C C . ALA A 1 117 ? 6.309 5.624 15.407 1.00 88.88 117 ALA A C 1
ATOM 931 O O . ALA A 1 117 ? 6.647 6.368 14.491 1.00 88.88 117 ALA A O 1
ATOM 932 N N . GLY A 1 118 ? 5.236 4.832 15.301 1.00 92.69 118 GLY A N 1
ATOM 933 C CA . GLY A 1 118 ? 4.443 4.751 14.073 1.00 92.69 118 GLY A CA 1
ATOM 934 C C . GLY A 1 118 ? 3.799 3.386 13.877 1.00 92.69 118 GLY A C 1
ATOM 935 O O . GLY A 1 118 ? 3.221 2.836 14.811 1.00 92.69 118 GLY A O 1
ATOM 936 N N . TYR A 1 119 ? 3.903 2.855 12.661 1.00 97.44 119 TYR A N 1
ATOM 937 C CA . TYR A 1 119 ? 3.266 1.605 12.259 1.00 97.44 119 TYR A CA 1
ATOM 938 C C . TYR A 1 119 ? 4.240 0.664 11.566 1.00 97.44 119 TYR A C 1
ATOM 940 O O . TYR A 1 119 ? 5.185 1.109 10.912 1.00 97.44 119 TYR A O 1
ATOM 948 N N . LYS A 1 120 ? 3.950 -0.633 11.653 1.00 97.69 120 LYS A N 1
ATOM 949 C CA . LYS A 1 120 ? 4.635 -1.685 10.901 1.00 97.69 120 LYS A CA 1
ATOM 950 C C . LYS A 1 120 ? 3.611 -2.551 10.174 1.00 97.69 120 LYS A C 1
ATOM 952 O O . LYS A 1 120 ? 2.623 -2.954 10.779 1.00 97.69 120 LYS A O 1
ATOM 957 N N . VAL A 1 121 ? 3.853 -2.865 8.902 1.00 98.38 121 VAL A N 1
ATOM 958 C CA . VAL A 1 121 ? 3.045 -3.861 8.183 1.00 98.38 121 VAL A CA 1
ATOM 959 C C . VAL A 1 121 ? 3.320 -5.242 8.780 1.00 98.38 121 VAL A C 1
ATOM 961 O O . VAL A 1 121 ? 4.467 -5.684 8.823 1.00 98.38 121 VAL A O 1
ATOM 964 N N . ILE A 1 122 ? 2.269 -5.907 9.258 1.00 97.94 122 ILE A N 1
ATOM 965 C CA . ILE A 1 122 ? 2.324 -7.289 9.766 1.00 97.94 122 ILE A CA 1
ATOM 966 C C . ILE A 1 122 ? 1.524 -8.263 8.902 1.00 97.94 122 ILE A C 1
ATOM 968 O O . ILE A 1 122 ? 1.696 -9.473 9.019 1.00 97.94 122 ILE A O 1
ATOM 972 N N . HIS A 1 123 ? 0.660 -7.743 8.032 1.00 98.12 123 HIS A N 1
ATOM 973 C CA . HIS A 1 123 ? -0.059 -8.532 7.049 1.00 98.12 123 HIS A CA 1
ATOM 974 C C . HIS A 1 123 ? -0.283 -7.713 5.784 1.00 98.12 123 HIS A C 1
ATOM 976 O O . HIS A 1 123 ? -0.573 -6.515 5.856 1.00 98.12 123 HIS A O 1
ATOM 982 N N . TYR A 1 124 ? -0.162 -8.394 4.653 1.00 97.38 124 TYR A N 1
ATOM 983 C CA . TYR A 1 124 ? -0.413 -7.878 3.325 1.00 97.38 124 TYR A CA 1
ATOM 984 C C . TYR A 1 124 ? -1.158 -8.938 2.521 1.00 97.38 124 TYR A C 1
ATOM 986 O O . TYR A 1 124 ? -0.755 -10.103 2.529 1.00 97.38 124 TYR A O 1
ATOM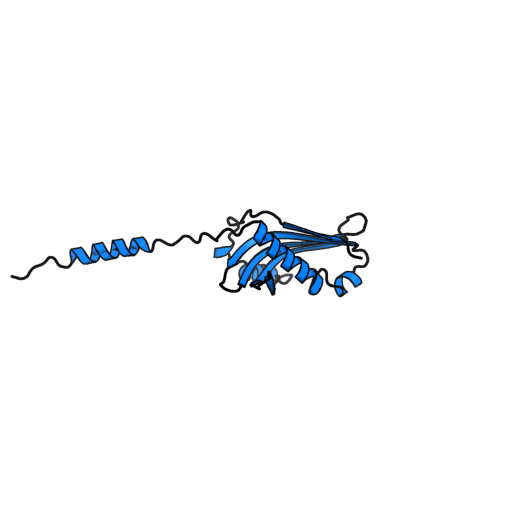 994 N N . GLU A 1 125 ? -2.229 -8.534 1.845 1.00 96.12 125 GLU A N 1
ATOM 995 C CA . GLU A 1 125 ? -3.019 -9.424 1.008 1.00 96.12 125 GLU A CA 1
ATOM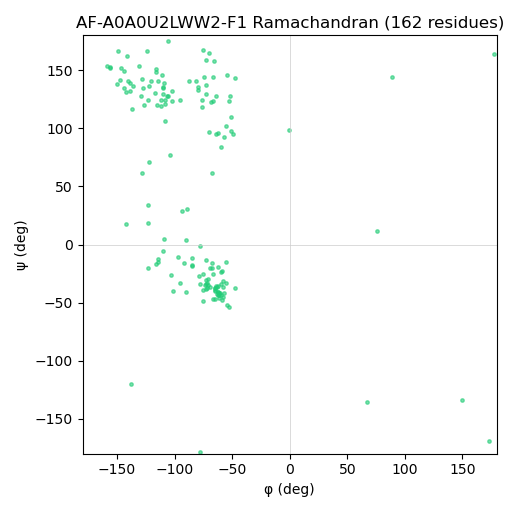 996 C C . GLU A 1 125 ? -3.515 -8.724 -0.262 1.00 96.12 125 GLU A C 1
ATOM 998 O O . GLU A 1 125 ? -4.123 -7.649 -0.203 1.00 96.12 125 GLU A O 1
ATOM 1003 N N . GLU A 1 126 ? -3.304 -9.395 -1.396 1.00 95.25 126 GLU A N 1
ATOM 1004 C CA . GLU A 1 126 ? -3.791 -9.046 -2.730 1.00 95.25 126 GLU A CA 1
ATOM 1005 C C . GLU A 1 126 ? -4.747 -10.128 -3.249 1.00 95.25 126 GLU A C 1
ATOM 1007 O O . GLU A 1 126 ? -4.584 -11.304 -2.901 1.00 95.25 126 GLU A O 1
ATOM 1012 N N . PRO A 1 127 ? -5.719 -9.781 -4.109 1.00 94.44 127 PRO A N 1
ATOM 1013 C CA . PRO A 1 127 ? -6.499 -10.786 -4.809 1.00 94.44 127 PRO A CA 1
ATOM 1014 C C . PRO A 1 127 ? -5.621 -11.560 -5.794 1.00 94.44 127 PRO A C 1
ATOM 1016 O O . PRO A 1 127 ? -4.751 -10.995 -6.452 1.00 94.44 127 PRO A O 1
ATOM 1019 N N . ARG A 1 128 ? -5.892 -12.855 -5.947 1.00 93.38 128 ARG A N 1
ATOM 1020 C CA . ARG A 1 128 ? -5.273 -13.664 -7.000 1.00 93.38 128 ARG A CA 1
ATOM 1021 C C . ARG A 1 128 ? -5.860 -13.316 -8.366 1.00 93.38 128 ARG A C 1
ATOM 1023 O O . ARG A 1 128 ? -7.000 -12.864 -8.480 1.00 93.38 128 ARG A O 1
ATOM 1030 N N . ASP A 1 129 ? -5.104 -13.635 -9.407 1.00 90.50 129 ASP A N 1
ATOM 1031 C CA . ASP A 1 129 ? -5.507 -13.395 -10.788 1.00 90.50 129 ASP A CA 1
ATOM 1032 C C . ASP A 1 129 ? -6.559 -14.386 -11.316 1.00 90.50 129 ASP A C 1
ATOM 1034 O O . ASP A 1 129 ? -6.837 -15.455 -10.755 1.00 90.50 129 ASP A O 1
ATOM 1038 N N . GLY A 1 130 ? -7.131 -14.035 -12.469 1.00 92.06 130 GLY A N 1
ATOM 1039 C CA . GLY A 1 130 ? -8.004 -14.910 -13.245 1.00 92.06 130 GLY A CA 1
ATOM 1040 C C . GLY A 1 130 ? -9.330 -15.208 -12.546 1.00 92.06 130 GLY A C 1
ATOM 1041 O O . GLY A 1 130 ? -9.989 -14.318 -12.012 1.00 92.06 130 GLY A O 1
ATOM 1042 N N . SER A 1 131 ? -9.752 -16.476 -12.566 1.00 92.56 131 SER A N 1
ATOM 1043 C CA . SER A 1 131 ? -11.052 -16.896 -12.02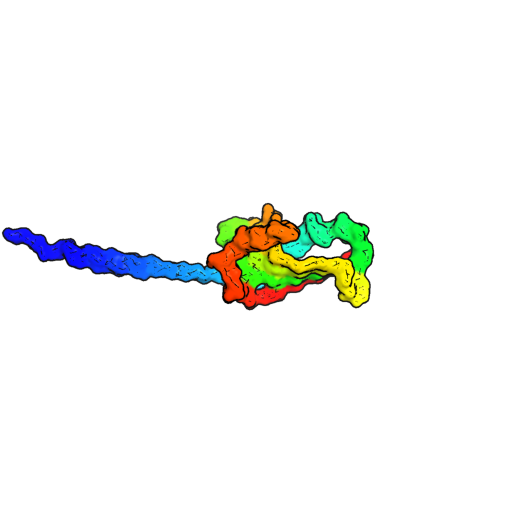4 1.00 92.56 131 SER A CA 1
ATOM 1044 C C . SER A 1 131 ? -11.169 -16.767 -10.502 1.00 92.56 131 SER A C 1
ATOM 1046 O O . SER A 1 131 ? -12.281 -16.806 -9.984 1.00 92.56 131 SER A O 1
ATOM 1048 N N . PHE A 1 132 ? -10.050 -16.624 -9.785 1.00 94.06 132 PHE A N 1
ATOM 1049 C CA . PHE A 1 132 ? -10.040 -16.485 -8.326 1.00 94.06 132 PHE A CA 1
ATOM 1050 C C . PHE A 1 132 ? -10.261 -15.046 -7.857 1.00 94.06 132 PHE A C 1
ATOM 1052 O O . PHE A 1 132 ? -10.662 -14.841 -6.711 1.00 94.06 132 PHE A O 1
ATOM 1059 N N . TYR A 1 133 ? -10.074 -14.064 -8.744 1.00 91.12 133 TYR A N 1
ATOM 1060 C CA . TYR A 1 133 ? -10.151 -12.647 -8.402 1.00 91.12 133 TYR A CA 1
ATOM 1061 C C . TYR A 1 133 ? -11.479 -12.292 -7.725 1.00 91.12 133 TYR A C 1
ATOM 1063 O O . TYR A 1 133 ? -11.502 -11.750 -6.625 1.00 91.12 133 TYR A O 1
ATOM 1071 N N . GLU A 1 134 ? -12.613 -12.652 -8.334 1.00 90.50 134 GLU A N 1
ATOM 1072 C CA . GLU A 1 134 ? -13.932 -12.296 -7.795 1.00 90.50 134 GLU A CA 1
ATOM 1073 C C . GLU A 1 134 ? -14.195 -12.920 -6.411 1.00 90.50 134 GLU A C 1
ATOM 1075 O O . GLU A 1 134 ? -14.837 -12.303 -5.554 1.00 90.50 134 GLU A O 1
ATOM 1080 N N . GLU A 1 135 ? -13.707 -14.140 -6.184 1.00 92.69 135 GLU A N 1
ATOM 1081 C CA . GLU A 1 135 ? -13.817 -14.823 -4.894 1.00 92.69 135 GLU A CA 1
ATOM 1082 C C . GLU A 1 135 ? -12.993 -14.105 -3.820 1.00 92.69 135 GLU A C 1
ATOM 1084 O O . GLU A 1 135 ? -13.515 -13.813 -2.739 1.00 92.69 135 GLU A O 1
ATOM 1089 N N . ASP A 1 136 ? -11.747 -13.752 -4.137 1.00 94.31 136 ASP A N 1
ATOM 1090 C CA . ASP A 1 136 ? -10.873 -13.025 -3.220 1.00 94.31 136 ASP A CA 1
ATOM 1091 C C . ASP A 1 136 ? -11.430 -11.645 -2.888 1.00 94.31 136 ASP A C 1
ATOM 1093 O O . ASP A 1 136 ? -11.503 -11.297 -1.712 1.00 94.31 136 ASP A O 1
ATOM 1097 N N . ILE A 1 137 ? -11.954 -10.904 -3.871 1.00 91.75 137 ILE A N 1
ATOM 1098 C CA . ILE A 1 137 ? -12.611 -9.618 -3.604 1.00 91.75 137 ILE A CA 1
ATOM 1099 C C . ILE A 1 137 ? -13.774 -9.777 -2.622 1.00 91.75 137 ILE A C 1
ATOM 1101 O O . ILE A 1 137 ? -13.889 -8.996 -1.677 1.00 91.75 137 ILE A O 1
ATOM 1105 N N . LYS A 1 138 ? -14.632 -10.791 -2.790 1.00 89.88 138 LYS A N 1
ATOM 1106 C CA . LYS A 1 138 ? -15.765 -11.024 -1.873 1.00 89.88 138 LYS A CA 1
ATOM 1107 C C . LYS A 1 138 ? -15.307 -11.360 -0.454 1.00 89.88 138 LYS A C 1
ATOM 1109 O O . LYS A 1 138 ? -15.985 -10.975 0.502 1.00 89.88 138 LYS A O 1
ATOM 1114 N N . ARG A 1 139 ? -14.197 -12.088 -0.326 1.00 91.56 139 ARG A N 1
ATOM 1115 C CA . ARG A 1 139 ? -13.609 -12.504 0.951 1.00 91.56 139 ARG A CA 1
ATOM 1116 C C . ARG A 1 139 ? -12.897 -11.345 1.654 1.00 91.56 139 ARG A C 1
ATOM 1118 O O . ARG A 1 139 ? -13.154 -11.119 2.834 1.00 91.56 139 ARG A O 1
ATOM 1125 N N . MET A 1 140 ? -12.054 -10.612 0.930 1.00 91.56 140 MET A N 1
ATOM 1126 C CA . MET A 1 140 ? -11.262 -9.482 1.428 1.00 91.56 140 MET A CA 1
ATOM 1127 C C . MET A 1 140 ? -12.134 -8.250 1.715 1.00 91.56 140 MET A C 1
ATOM 1129 O O . MET A 1 140 ? -11.926 -7.560 2.709 1.00 91.56 140 MET A O 1
ATOM 1133 N N . PHE A 1 141 ? -13.155 -7.994 0.889 1.00 88.19 141 PHE A N 1
ATOM 1134 C CA . PHE A 1 141 ? -14.030 -6.818 0.979 1.00 88.19 141 PHE A CA 1
ATOM 1135 C C . PHE A 1 141 ? -15.504 -7.231 1.137 1.00 88.19 141 PHE A C 1
ATOM 1137 O O . PHE A 1 141 ? -16.321 -7.059 0.225 1.00 88.19 141 PHE A O 1
ATOM 1144 N N . PRO A 1 142 ? -15.908 -7.773 2.301 1.00 77.62 142 PRO A N 1
ATOM 1145 C CA . PRO A 1 142 ? -17.269 -8.256 2.492 1.00 77.62 142 PRO A CA 1
ATOM 1146 C C . PRO A 1 142 ? -18.291 -7.111 2.395 1.00 77.62 142 PRO A C 1
ATOM 1148 O O . PRO A 1 142 ? -18.207 -6.117 3.121 1.00 77.62 142 PRO A O 1
ATOM 1151 N N . LYS A 1 143 ? -19.324 -7.285 1.552 1.00 76.00 143 LYS A N 1
ATOM 1152 C CA . LYS A 1 143 ? -20.367 -6.272 1.254 1.00 76.00 143 LYS A CA 1
ATOM 1153 C C . LYS A 1 143 ? -20.973 -5.592 2.482 1.00 76.00 143 LYS A C 1
ATOM 1155 O O . LYS A 1 143 ? -21.243 -4.401 2.452 1.00 76.00 143 LYS A O 1
ATOM 1160 N N . LYS A 1 144 ? -21.170 -6.329 3.582 1.00 70.06 144 LYS A N 1
ATOM 1161 C CA . LYS A 1 144 ? -21.730 -5.772 4.829 1.00 70.06 144 LYS A CA 1
ATOM 1162 C C . LYS A 1 144 ? -20.881 -4.635 5.419 1.00 70.06 144 LYS A C 1
ATOM 1164 O O . LYS A 1 144 ? -21.416 -3.839 6.182 1.00 70.06 144 LYS A O 1
ATOM 1169 N N . LYS A 1 145 ? -19.583 -4.587 5.102 1.00 68.50 145 LYS A N 1
ATOM 1170 C CA . LYS A 1 145 ? -18.635 -3.565 5.566 1.00 68.50 145 LYS A CA 1
ATOM 1171 C C . LYS A 1 145 ? -18.343 -2.505 4.499 1.00 68.50 145 LYS A C 1
ATOM 1173 O O . LYS A 1 145 ? -18.290 -1.325 4.830 1.00 68.50 145 LYS A O 1
ATOM 1178 N N . PHE A 1 146 ? -18.204 -2.916 3.237 1.00 65.12 146 PHE A N 1
ATOM 1179 C CA . PHE A 1 146 ? -17.674 -2.076 2.150 1.00 65.12 146 PHE A CA 1
ATOM 1180 C C . PHE A 1 146 ? -18.630 -1.929 0.963 1.00 65.12 146 PHE A C 1
ATOM 1182 O O . PHE A 1 146 ? -18.189 -1.864 -0.182 1.00 65.12 146 PHE A O 1
ATOM 1189 N N . ASP A 1 147 ? -19.942 -1.905 1.220 1.00 61.25 147 ASP A N 1
ATOM 1190 C CA . ASP A 1 147 ? -20.953 -1.670 0.182 1.00 61.25 147 ASP A CA 1
ATOM 1191 C C . ASP A 1 147 ? -20.553 -0.450 -0.681 1.00 61.25 147 ASP A C 1
ATOM 1193 O O . ASP A 1 147 ? -20.008 0.511 -0.127 1.00 61.25 147 ASP A O 1
ATOM 1197 N N . PRO A 1 148 ? -20.802 -0.424 -2.006 1.00 54.25 148 PRO A N 1
ATOM 1198 C CA . PRO A 1 148 ? -20.282 0.612 -2.912 1.00 54.25 148 PRO A CA 1
ATOM 1199 C C . PRO A 1 148 ? -20.628 2.062 -2.519 1.00 54.25 148 PRO A C 1
ATOM 1201 O O . PRO A 1 148 ? -20.021 3.005 -3.030 1.00 54.25 148 PRO A O 1
ATOM 1204 N N . LEU A 1 149 ? -21.598 2.237 -1.615 1.00 44.03 149 LEU A N 1
ATOM 1205 C CA . LEU A 1 149 ? -22.055 3.506 -1.046 1.00 44.03 149 LEU A CA 1
ATOM 1206 C C . LEU A 1 149 ? -21.238 3.987 0.168 1.00 44.03 149 LEU A C 1
ATOM 1208 O O . LEU A 1 149 ? -21.242 5.182 0.452 1.00 44.03 149 LEU A O 1
ATOM 1212 N N . ASN A 1 150 ? -20.481 3.107 0.830 1.00 50.88 150 ASN A N 1
ATOM 1213 C CA . ASN A 1 150 ? -19.569 3.435 1.931 1.00 50.88 150 ASN A CA 1
ATOM 1214 C C . ASN A 1 150 ? -18.139 3.692 1.445 1.00 50.88 150 ASN A C 1
ATOM 1216 O O . ASN A 1 150 ? -17.188 3.518 2.205 1.00 50.88 150 ASN A O 1
ATOM 1220 N N . LYS A 1 151 ? -17.969 4.167 0.200 1.00 54.16 151 LYS A N 1
ATOM 1221 C CA . LYS A 1 151 ? -16.750 4.885 -0.179 1.00 54.16 151 LYS A CA 1
ATOM 1222 C C . LYS A 1 151 ? -16.623 6.062 0.779 1.00 54.16 151 LYS A C 1
ATOM 1224 O O . LYS A 1 151 ? -17.182 7.132 0.536 1.00 54.16 151 LYS A O 1
ATOM 1229 N N . LEU A 1 152 ? -15.895 5.862 1.874 1.00 52.66 152 LEU A N 1
ATOM 1230 C CA . LEU A 1 152 ? -15.245 6.917 2.620 1.00 52.66 152 LEU A CA 1
ATOM 1231 C C . LEU A 1 152 ? -14.503 7.719 1.550 1.00 52.66 152 LEU A C 1
ATOM 1233 O O . LEU A 1 152 ? -13.420 7.333 1.123 1.00 52.66 152 LEU A O 1
ATOM 1237 N N . LYS A 1 153 ? -15.113 8.804 1.050 1.00 53.59 153 LYS A N 1
ATOM 1238 C CA . LYS A 1 153 ? -14.469 9.811 0.194 1.00 53.59 153 LYS A CA 1
ATOM 1239 C C . LYS A 1 153 ? -13.448 10.541 1.062 1.00 53.59 153 LYS A C 1
ATOM 1241 O O . LYS A 1 153 ? -13.572 11.720 1.365 1.00 53.59 153 LYS A O 1
ATOM 1246 N N . SER A 1 154 ? -12.480 9.785 1.555 1.00 59.94 154 SER A N 1
ATOM 1247 C CA . SER A 1 154 ? -11.537 10.170 2.587 1.00 59.94 154 SER A CA 1
ATOM 1248 C C . SER A 1 154 ? -10.276 10.797 1.984 1.00 59.94 154 SER A C 1
ATOM 1250 O O . SER A 1 154 ? -9.380 11.230 2.716 1.00 59.94 154 SER A O 1
ATOM 1252 N N . GLY A 1 155 ? -10.287 10.951 0.656 1.00 67.19 155 GLY A N 1
ATOM 1253 C CA . GLY A 1 155 ? -9.253 11.561 -0.156 1.00 67.19 155 GLY A CA 1
ATOM 1254 C C . GLY A 1 155 ? -8.217 10.542 -0.605 1.00 67.19 155 GLY A C 1
ATOM 1255 O O . GLY A 1 155 ? -7.866 9.630 0.138 1.00 67.19 155 GLY A O 1
ATOM 1256 N N . THR A 1 156 ? -7.729 10.743 -1.820 1.00 85.50 156 THR A N 1
ATOM 1257 C CA . THR A 1 156 ? -6.586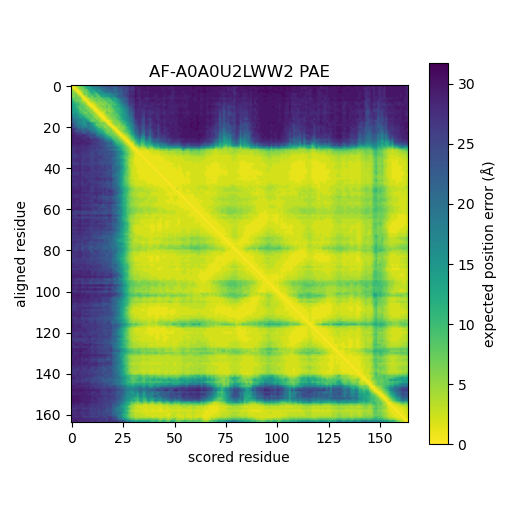 10.029 -2.377 1.00 85.50 156 THR A CA 1
ATOM 1258 C C . THR A 1 156 ? -5.301 10.526 -1.710 1.00 85.50 156 THR A C 1
ATOM 1260 O O . THR A 1 156 ? -5.136 11.735 -1.492 1.00 85.50 156 THR A O 1
ATOM 1263 N N . ILE A 1 157 ? -4.398 9.611 -1.364 1.00 92.19 157 ILE A N 1
ATOM 1264 C CA . ILE A 1 157 ? -3.049 9.934 -0.882 1.00 92.19 157 ILE A CA 1
ATOM 1265 C C . ILE A 1 157 ? -2.050 9.526 -1.957 1.00 92.19 157 ILE A C 1
ATOM 1267 O O . ILE A 1 157 ? -2.176 8.455 -2.537 1.00 92.19 157 ILE A O 1
ATOM 1271 N N . PHE A 1 158 ? -1.084 10.395 -2.227 1.00 94.75 158 PHE A N 1
ATOM 1272 C CA . PHE A 1 158 ? -0.071 10.191 -3.251 1.00 94.75 158 PHE A CA 1
ATOM 1273 C C . PHE A 1 158 ? 1.322 10.262 -2.634 1.00 94.75 158 PHE A C 1
ATOM 1275 O O . PHE A 1 158 ? 1.595 11.152 -1.822 1.00 94.75 158 PHE A O 1
ATOM 1282 N N . PHE A 1 159 ? 2.177 9.334 -3.046 1.00 96.75 159 PHE A N 1
ATOM 1283 C CA . PHE A 1 159 ? 3.597 9.284 -2.735 1.00 96.75 159 PHE A CA 1
ATOM 1284 C C . PHE A 1 159 ? 4.379 9.141 -4.033 1.00 96.75 159 PHE A C 1
ATOM 1286 O O . PHE A 1 159 ? 3.949 8.424 -4.936 1.00 96.75 159 PHE A O 1
ATOM 1293 N N . GLU A 1 160 ? 5.530 9.796 -4.105 1.00 96.31 160 GLU A N 1
ATOM 1294 C CA . GLU A 1 160 ? 6.476 9.636 -5.200 1.00 96.31 160 GLU A CA 1
ATOM 1295 C C . GLU A 1 160 ? 7.911 9.722 -4.691 1.00 96.31 160 GLU A C 1
ATOM 1297 O O . GLU A 1 160 ? 8.184 10.412 -3.706 1.00 96.31 160 GLU A O 1
ATOM 1302 N N . GLU A 1 161 ? 8.816 9.016 -5.362 1.00 96.31 161 GLU A N 1
ATOM 1303 C CA . GLU A 1 161 ? 10.244 9.011 -5.051 1.00 96.31 161 GLU A CA 1
ATOM 1304 C C . GLU A 1 161 ? 11.056 8.768 -6.326 1.00 96.31 161 GLU A C 1
ATOM 1306 O O . GLU A 1 161 ? 10.679 7.951 -7.167 1.00 96.31 161 GLU A O 1
ATOM 1311 N N . GLU A 1 162 ? 12.155 9.504 -6.486 1.00 95.44 162 GLU A N 1
ATOM 1312 C CA . GLU A 1 162 ? 13.142 9.241 -7.537 1.00 95.44 162 GLU A CA 1
ATOM 1313 C C . GLU A 1 162 ? 14.081 8.123 -7.097 1.00 95.44 162 GLU A C 1
ATOM 1315 O O . GLU A 1 162 ? 14.473 8.054 -5.932 1.00 95.44 162 GLU A O 1
ATOM 1320 N N . ILE A 1 163 ? 14.429 7.252 -8.038 1.00 90.38 163 ILE A N 1
ATOM 1321 C CA . ILE A 1 163 ? 15.298 6.101 -7.799 1.00 90.38 163 ILE A CA 1
ATOM 1322 C C . ILE A 1 163 ? 16.687 6.440 -8.328 1.00 90.38 163 ILE A C 1
ATOM 1324 O O . ILE A 1 163 ? 16.808 6.955 -9.442 1.00 90.38 163 ILE A O 1
ATOM 1328 N N . GLN A 1 164 ? 17.708 6.188 -7.510 1.00 74.38 164 GLN A N 1
ATOM 1329 C CA . GLN A 1 164 ? 19.113 6.393 -7.872 1.00 74.38 164 GLN A CA 1
ATOM 1330 C C . GLN A 1 164 ? 19.663 5.230 -8.690 1.00 74.38 164 GLN A C 1
ATOM 1332 O O . GLN A 1 164 ? 19.309 4.075 -8.370 1.00 74.38 164 GLN A O 1
#

Mean predicted aligned error: 10.9 Å

pLDDT: mean 81.75, std 19.99, range [35.19, 98.38]

Sequence (164 aa):
MKKKTGFLAVCVILIVIGWTFRTKGNNVDSVSKSERKKYGETIFNYMKAETYFNSETLEASPEVKKIKLLIDFYGQDVDKDSITVYLNQTVSGCNESGQDVYGSNFPVVYTLEKQKAGYKVIHYEEPRDGSFY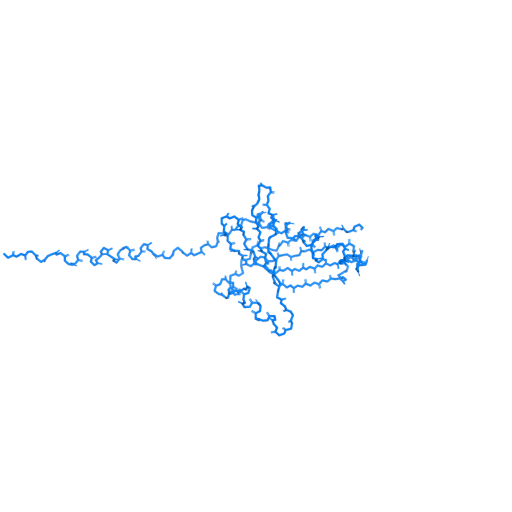EEDIKRMFPKKKFDPLNKLKSGTIFFEEEIQ

Secondary structure (DSSP, 8-state):
-----SSHHHHHHHHHHHHHT-----------HHHHHHHHHHHHHHHHHHSTTSHHHHHT-TT--EEEEEEEEEEEEE-SSEEEEEEEEEEEEE-TT--EEEEEEEEEEEEEEEETTEEEEEEEE-PPSGGGHHHHHHHHS-HHHH-TT------EEEEEEE--

Solvent-accessible surface area (backbone atoms only — not comparable to full-atom values): 9583 Å² total; per-residue (Å²): 139,85,88,90,76,77,68,71,65,57,58,57,54,53,55,56,58,60,56,72,67,58,70,78,69,83,72,72,76,80,73,52,66,70,56,51,46,52,53,49,52,43,48,54,53,47,29,41,66,74,47,86,52,9,68,70,51,43,68,76,37,75,66,49,34,31,42,37,41,37,38,40,50,44,49,70,50,79,55,97,61,35,36,36,41,35,31,35,40,37,42,36,25,14,28,91,88,66,48,77,79,42,71,53,74,49,60,38,39,38,31,31,37,66,50,100,90,48,64,43,81,78,42,78,50,68,56,51,73,75,90,45,26,68,57,36,44,49,67,77,50,39,60,95,76,53,38,90,84,50,57,45,86,67,58,76,47,77,48,73,48,76,56,132

Organism: NCBI:txid118060

Nearest PDB structures (foldseek):
  6p7l-assembly1_D  TM=4.540E-01  e=1.077E-01  Streptomyces sp. CM020
  7q05-assembly1_A  TM=6.563E-01  e=2.688E-01  Comamonas sp.
  6p7l-assembly2_C  TM=4.110E-01  e=1.279E-01  Streptomyces sp. CM020
  6p7l-assembly1_A  TM=3.975E-01  e=3.379E-01  Streptomyces sp. CM020
  3eby-assembly1_A  TM=4.746E-01  e=3.014E-01  Novosphingobium aromaticivorans DSM 12444

Foldseek 3Di:
DDDDDPPPVVVVVVVVVVVVVPDPDPPQPLDALVQVLLVVVQVVVCCCPPHCNDPVNCVVVVQFFKKKKKWQWQGWDDDPFKIKTKIKIWIFGAGPVRDTPDIDIFIWIWIWGDDPVGTHTPDIDGFDDDPRRVVVCCVVPPCVRRPVVSRPVNDMDMDMDGDD

Radius of gyration: 23.75 Å; Cα contacts (8 Å, |Δi|>4): 244; chains: 1; bounding box: 77×30×69 Å